Protein AF-S4NM60-F1 (afdb_monomer)

Sequence (120 aa):
AISGRIKKGVDTVASLEGYWDGRIDIKDKRTREESNLLDVAVLRDHRLPRYLVKLEKQQEWESQRLWIKVSEAIHNEDQIVATEQKTIIEEAQRARARNLVTPWVPRLFHRDTGTSLPGG

InterPro domains:
  IPR037239 Oxysterol-binding protein superfamily [SSF144000] (2-115)

Foldseek 3Di:
DDKDFDDDVPDTQKIWDDDPCAWIWIAGPVVRDIDTPDGNVVCVVVPDDDDDDPLVPDDCPDPCNVCVQLVVCVVVVNPVSNVVSVVVSVVVVVVVVVPDPDDDDDPPDDDDPVPDDDDD

Mean predicted aligned error: 6.86 Å

Nearest PDB structures (foldseek):
  8p7a-assembly2_B  TM=8.988E-01  e=2.868E-08  Homo sapiens
  4b2z-assembly1_A  TM=8.507E-01  e=2.917E-05  Saccharomyces cerevisiae
  4ph7-assembly2_B  TM=8.555E-01  e=6.297E-05  Saccharomyces cerevisiae S288C
  3spw-assembly1_A  TM=7.145E-01  e=7.633E-05  Saccharomyces cerev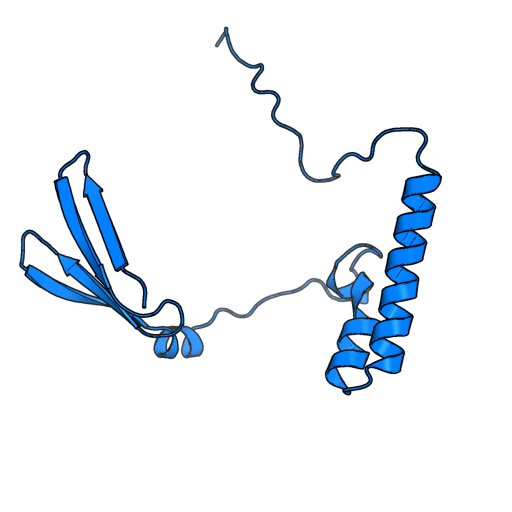isiae S288C
  3aqj-assembly2_R  TM=2.211E-01  e=3.201E+00  Peduovirus P2

Structure (mmCIF, N/CA/C/O backbone):
data_AF-S4NM60-F1
#
_entry.id   AF-S4NM60-F1
#
loop_
_atom_site.group_PDB
_atom_site.id
_atom_site.type_symbol
_atom_site.label_atom_id
_atom_site.label_alt_id
_atom_site.label_comp_id
_atom_site.label_asym_id
_atom_site.label_entity_id
_atom_site.label_seq_id
_atom_site.pdbx_PDB_ins_code
_atom_site.Cartn_x
_atom_site.Cartn_y
_atom_site.Cartn_z
_atom_site.occupancy
_atom_site.B_iso_or_equiv
_atom_site.auth_seq_id
_atom_site.auth_comp_id
_atom_site.auth_asym_id
_atom_site.auth_atom_id
_atom_site.pdbx_PDB_model_num
ATOM 1 N N . ALA A 1 1 ? 0.178 -2.283 18.532 1.00 92.19 1 ALA A N 1
ATOM 2 C CA . ALA A 1 1 ? -1.145 -1.898 19.054 1.00 92.19 1 ALA A CA 1
ATOM 3 C C . ALA A 1 1 ? -1.490 -0.493 18.580 1.00 92.19 1 ALA A C 1
ATOM 5 O O . ALA A 1 1 ? -0.586 0.318 18.403 1.00 92.19 1 ALA A O 1
ATOM 6 N N . ILE A 1 2 ? -2.770 -0.230 18.353 1.00 97.50 2 ILE A N 1
ATOM 7 C CA . ILE A 1 2 ? -3.332 1.077 18.024 1.00 97.50 2 ILE A CA 1
ATOM 8 C C . ILE A 1 2 ? -4.316 1.484 19.117 1.00 97.50 2 ILE A C 1
ATOM 10 O O . ILE A 1 2 ? -4.914 0.630 19.774 1.00 97.50 2 ILE A O 1
ATOM 14 N N . SER A 1 3 ? -4.505 2.788 19.281 1.00 97.44 3 SER A N 1
ATOM 15 C CA . SER A 1 3 ? -5.583 3.335 20.093 1.00 97.44 3 SER A CA 1
ATOM 16 C C . SER A 1 3 ? -6.136 4.609 19.463 1.00 97.44 3 SER A C 1
ATOM 18 O O . SER A 1 3 ? -5.444 5.326 18.737 1.00 97.44 3 SER A O 1
ATOM 20 N N . GLY A 1 4 ? -7.414 4.881 19.704 1.00 97.38 4 GLY A N 1
ATOM 21 C CA . GLY A 1 4 ? -8.129 5.990 19.087 1.00 97.38 4 GLY A CA 1
ATOM 22 C C . GLY A 1 4 ? -9.354 6.409 19.886 1.00 97.38 4 GLY A C 1
ATOM 23 O O . GLY A 1 4 ? -9.808 5.717 20.794 1.00 97.38 4 GLY A O 1
ATOM 24 N N . ARG A 1 5 ? -9.894 7.584 19.558 1.00 97.56 5 ARG A N 1
ATOM 25 C CA . ARG A 1 5 ? -11.107 8.128 20.178 1.00 97.56 5 ARG A CA 1
ATOM 26 C C . ARG A 1 5 ? -12.007 8.727 19.113 1.00 97.56 5 ARG A C 1
ATOM 28 O O . ARG A 1 5 ? -11.543 9.531 18.309 1.00 97.56 5 ARG A O 1
ATOM 35 N N . ILE A 1 6 ? -13.290 8.394 19.164 1.00 97.12 6 ILE A N 1
ATOM 36 C CA . ILE A 1 6 ? -14.326 9.052 18.369 1.00 97.12 6 ILE A CA 1
ATOM 37 C C . ILE A 1 6 ? -14.845 10.228 19.190 1.00 97.12 6 ILE A C 1
ATOM 39 O O . ILE A 1 6 ? -15.182 10.066 20.368 1.00 97.12 6 ILE A O 1
ATOM 43 N N . LYS A 1 7 ? -14.878 11.420 18.588 1.00 96.81 7 LYS A N 1
ATOM 44 C CA . LYS A 1 7 ? -15.296 12.653 19.261 1.00 96.81 7 LYS A CA 1
ATOM 45 C C . LYS A 1 7 ? -16.458 13.334 18.548 1.00 96.81 7 LYS A C 1
ATOM 47 O O . LYS A 1 7 ? -16.496 13.373 17.322 1.00 96.81 7 LYS A O 1
ATOM 52 N N . LYS A 1 8 ? -17.353 13.934 19.332 1.00 96.25 8 LYS A N 1
ATOM 53 C CA . LYS A 1 8 ? -18.352 14.907 18.883 1.00 96.25 8 LYS A CA 1
ATOM 54 C C . LYS A 1 8 ? -17.971 16.263 19.478 1.00 96.25 8 LYS A C 1
ATOM 56 O O . LYS A 1 8 ? -18.195 16.513 20.657 1.00 96.25 8 LYS A O 1
ATOM 61 N N . GLY A 1 9 ? -17.326 17.112 18.679 1.00 94.69 9 GLY A N 1
ATOM 62 C CA . GLY A 1 9 ? -16.677 18.322 19.189 1.00 94.69 9 GLY A CA 1
ATOM 63 C C . GLY A 1 9 ? -15.523 17.968 20.133 1.00 94.69 9 GLY A C 1
ATOM 64 O O . GLY A 1 9 ? -14.595 17.256 19.747 1.00 94.69 9 GLY A O 1
ATOM 65 N N . VAL A 1 10 ? -15.587 18.444 21.377 1.00 93.44 10 VAL A N 1
ATOM 66 C CA . VAL A 1 10 ? -14.587 18.130 22.414 1.00 93.44 10 VAL A CA 1
ATOM 67 C C . VAL A 1 10 ? -14.872 16.813 23.141 1.00 93.44 10 VAL A C 1
ATOM 69 O O . VAL A 1 10 ? -13.951 16.197 23.688 1.00 93.44 10 VAL A O 1
ATOM 72 N N . ASP A 1 11 ? -16.119 16.342 23.098 1.00 95.56 11 ASP A N 1
ATOM 73 C CA . ASP A 1 11 ? -16.566 15.185 23.861 1.00 95.56 11 ASP A CA 1
ATOM 74 C C . ASP A 1 11 ? -16.156 13.884 23.186 1.00 95.56 11 ASP A C 1
ATOM 76 O O . ASP A 1 11 ? -16.466 13.625 22.026 1.00 95.56 11 ASP A O 1
ATOM 80 N N . THR A 1 12 ? -15.465 13.028 23.938 1.00 96.50 12 THR A N 1
ATOM 81 C CA . THR A 1 12 ? -15.185 11.654 23.504 1.00 96.50 12 THR A CA 1
ATOM 82 C C . THR A 1 12 ? -16.429 10.803 23.704 1.00 96.50 12 THR A C 1
ATOM 84 O O . THR A 1 12 ? -16.900 10.695 24.833 1.00 96.50 12 THR A O 1
ATOM 87 N N . VAL A 1 13 ? -16.923 10.189 22.630 1.00 97.56 13 VAL A N 1
ATOM 88 C CA . VAL A 1 13 ? -18.116 9.329 22.647 1.00 97.56 13 VAL A CA 1
ATOM 89 C C . VAL A 1 13 ? -17.762 7.843 22.672 1.00 97.56 13 VAL A C 1
ATOM 91 O O . VAL A 1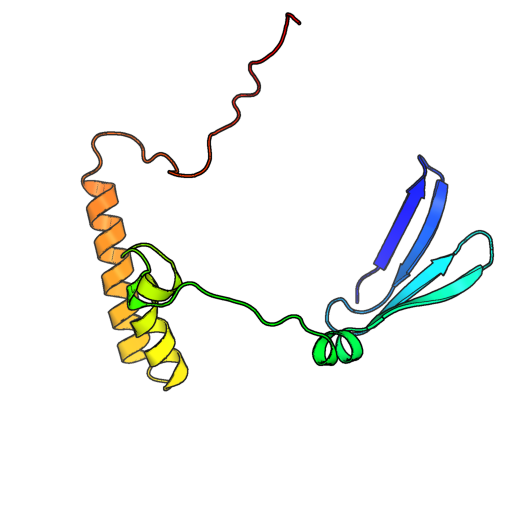 13 ? -18.490 7.064 23.276 1.00 97.56 13 VAL A O 1
ATOM 94 N N . ALA A 1 14 ? -16.615 7.460 22.106 1.00 98.00 14 ALA A N 1
ATOM 95 C CA . ALA A 1 14 ? -16.109 6.092 22.155 1.00 98.00 14 ALA A CA 1
ATOM 96 C C . ALA A 1 14 ? -14.575 6.055 22.111 1.00 98.00 14 ALA A C 1
ATOM 98 O O . ALA A 1 14 ? -13.939 6.982 21.595 1.00 98.00 14 ALA A O 1
ATOM 99 N N . SER A 1 15 ? -13.985 4.982 22.630 1.00 97.94 15 SER A N 1
ATOM 100 C CA . SER A 1 15 ? -12.561 4.660 22.487 1.00 97.94 15 SER A CA 1
ATOM 101 C C . SER A 1 15 ? -12.372 3.369 21.702 1.00 97.94 15 SER A C 1
ATOM 103 O O . SER A 1 15 ? -13.237 2.502 21.713 1.00 97.94 15 SER A O 1
ATOM 105 N N . LEU A 1 16 ? -11.244 3.271 21.010 1.00 97.88 16 LEU A N 1
ATOM 106 C CA . LEU A 1 16 ? -10.865 2.162 20.144 1.00 97.88 16 LEU A CA 1
ATOM 107 C C . LEU A 1 16 ? -9.495 1.679 20.588 1.00 97.88 16 LEU A C 1
ATOM 109 O O . LEU A 1 16 ? -8.602 2.516 20.735 1.00 97.88 16 LEU A O 1
ATOM 113 N N . GLU A 1 17 ? -9.307 0.380 20.759 1.00 97.94 17 GLU A N 1
ATOM 114 C CA . GLU A 1 17 ? -8.011 -0.212 21.101 1.00 97.94 17 GLU A CA 1
ATOM 115 C C . GLU A 1 17 ? -7.848 -1.558 20.391 1.00 97.94 17 GLU A C 1
ATOM 117 O O . GLU A 1 17 ? -8.831 -2.231 20.082 1.00 97.94 17 GLU A O 1
ATOM 122 N N . GLY A 1 18 ? -6.607 -1.941 20.086 1.00 97.62 18 GLY A N 1
ATOM 123 C CA . GLY A 1 18 ? -6.322 -3.251 19.501 1.00 97.62 18 GLY A CA 1
ATOM 124 C C . GLY A 1 18 ? -5.151 -3.253 18.528 1.00 97.62 18 GLY A C 1
ATOM 125 O O . GLY A 1 18 ? -4.147 -2.569 18.733 1.00 97.62 18 GLY A O 1
ATOM 126 N N . TYR A 1 19 ? -5.266 -4.038 17.461 1.00 97.94 19 TYR A N 1
ATOM 127 C CA . TYR A 1 19 ? -4.228 -4.248 16.452 1.00 97.94 19 TYR A CA 1
ATOM 128 C C . TYR A 1 19 ? -4.823 -4.077 15.056 1.00 97.94 19 TYR A C 1
ATOM 130 O O . TYR A 1 19 ? -5.851 -4.669 14.740 1.00 97.94 19 TYR A O 1
ATOM 138 N N . TRP A 1 20 ? -4.184 -3.257 14.219 1.00 95.31 20 TRP A N 1
ATOM 139 C CA . TRP A 1 20 ? -4.685 -2.934 12.877 1.00 95.31 20 TRP A CA 1
ATOM 140 C C . TRP A 1 20 ? -4.706 -4.151 11.935 1.00 95.31 20 TRP A C 1
ATOM 142 O O . TRP A 1 20 ? -5.480 -4.177 10.984 1.00 95.31 20 TRP A O 1
ATOM 152 N N . ASP A 1 21 ? -3.868 -5.147 12.213 1.00 95.25 21 ASP A N 1
ATOM 153 C CA . ASP A 1 21 ? -3.725 -6.427 11.518 1.00 95.25 21 ASP A CA 1
ATOM 154 C C . ASP A 1 21 ? -4.405 -7.596 12.254 1.00 95.25 21 ASP A C 1
ATOM 156 O O . ASP A 1 21 ? -4.296 -8.743 11.826 1.00 95.25 21 ASP A O 1
ATOM 160 N N . GLY A 1 22 ? -5.124 -7.316 13.343 1.00 96.19 22 GLY A N 1
ATOM 161 C CA . GLY A 1 22 ? -5.783 -8.321 14.170 1.00 96.19 22 GLY A CA 1
ATOM 162 C C . GLY A 1 22 ? -7.196 -7.902 14.547 1.00 96.19 22 GLY A C 1
ATOM 163 O O . GLY A 1 22 ? -8.071 -7.759 13.695 1.00 96.19 22 GLY A O 1
ATOM 164 N N . ARG A 1 23 ? -7.428 -7.727 15.846 1.00 97.19 23 ARG A N 1
ATOM 165 C CA . ARG A 1 23 ? -8.725 -7.333 16.391 1.00 97.19 23 ARG A CA 1
ATOM 166 C C . ARG A 1 23 ? -8.683 -5.901 16.911 1.00 97.19 23 ARG A C 1
ATOM 168 O O . ARG A 1 23 ? -7.721 -5.515 17.574 1.00 97.19 23 ARG A O 1
ATOM 175 N N . ILE A 1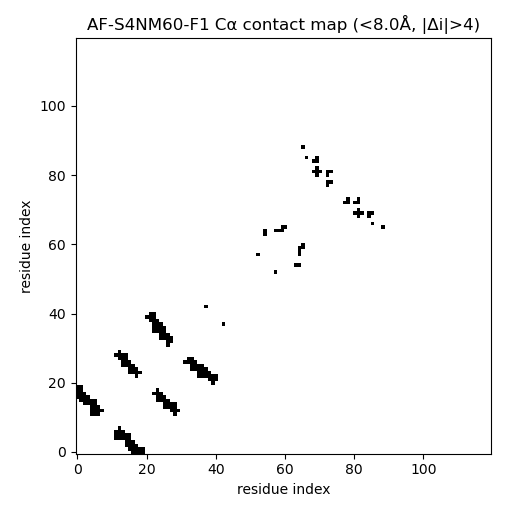 24 ? -9.735 -5.141 16.621 1.00 98.25 24 ILE A N 1
ATOM 176 C CA . ILE A 1 24 ? -9.994 -3.804 17.155 1.00 98.25 24 ILE A CA 1
ATOM 177 C C . ILE A 1 24 ? -11.331 -3.853 17.892 1.00 98.25 24 ILE A C 1
ATOM 179 O O . ILE A 1 24 ? -12.365 -4.176 17.299 1.00 98.25 24 ILE A O 1
ATOM 183 N N . ASP A 1 25 ? -11.309 -3.498 19.169 1.00 98.25 25 ASP A N 1
ATOM 184 C CA . ASP A 1 25 ? -12.500 -3.361 19.998 1.00 98.25 25 ASP A CA 1
ATOM 185 C C . ASP A 1 25 ? -12.865 -1.880 20.156 1.00 98.25 25 ASP A C 1
ATOM 187 O O . ASP A 1 25 ? -12.007 -0.989 20.139 1.00 98.25 25 ASP A O 1
ATOM 191 N N . ILE A 1 26 ? -14.165 -1.612 20.266 1.00 98.25 26 ILE A N 1
ATOM 192 C CA . ILE A 1 26 ? -14.725 -0.285 20.507 1.00 98.25 26 ILE A CA 1
ATOM 193 C C . ILE A 1 26 ? -15.498 -0.286 21.818 1.00 98.25 26 ILE A C 1
ATOM 195 O O . ILE A 1 26 ? -16.305 -1.175 22.088 1.00 98.25 26 ILE A O 1
ATOM 199 N N . LYS A 1 27 ? -15.271 0.755 22.615 1.00 98.19 27 LYS A N 1
ATOM 200 C CA . LYS A 1 27 ? -15.943 0.980 23.887 1.00 98.19 27 LYS A CA 1
ATOM 201 C C . LYS A 1 27 ? -16.750 2.265 23.854 1.00 98.19 27 LYS A C 1
ATOM 203 O O . LYS A 1 27 ? -16.184 3.348 23.683 1.00 98.19 27 LYS A O 1
ATOM 208 N N . ASP A 1 28 ? -18.059 2.154 24.049 1.00 97.19 28 ASP A N 1
ATOM 209 C CA . ASP A 1 28 ? -18.956 3.302 24.177 1.00 97.19 28 ASP A CA 1
ATOM 210 C C . ASP A 1 28 ? -18.755 3.954 25.553 1.00 97.19 28 ASP A C 1
ATOM 212 O O . ASP A 1 28 ? -18.788 3.299 26.596 1.00 97.19 28 ASP A O 1
ATOM 216 N N . LYS A 1 29 ? -18.518 5.269 25.589 1.00 94.81 29 LYS A N 1
ATOM 217 C CA . LYS A 1 29 ? -18.233 5.974 26.848 1.00 94.81 29 LYS A CA 1
ATOM 218 C C . LYS A 1 29 ? -19.486 6.171 27.712 1.00 94.81 29 LYS A C 1
ATOM 220 O O . LYS A 1 29 ? -19.370 6.283 28.933 1.00 94.81 29 LYS A O 1
ATOM 225 N N . ARG A 1 30 ? -20.668 6.252 27.098 1.00 92.00 30 ARG A N 1
ATOM 226 C CA . ARG A 1 30 ? -21.953 6.478 27.770 1.00 92.00 30 ARG A CA 1
ATOM 227 C C . ARG A 1 30 ? -22.490 5.184 28.372 1.00 92.00 30 ARG A C 1
ATOM 229 O O . ARG A 1 30 ? -22.868 5.200 29.539 1.00 92.00 30 ARG A O 1
ATOM 236 N N . THR A 1 31 ? -22.519 4.092 27.608 1.00 94.88 31 THR A N 1
ATOM 237 C CA . THR A 1 31 ? -23.035 2.796 28.092 1.00 94.88 31 THR A CA 1
ATOM 238 C C . THR A 1 31 ? -21.963 1.963 28.793 1.00 94.88 31 THR A C 1
ATOM 240 O O . THR A 1 31 ? -22.296 1.086 29.584 1.00 94.88 31 THR A O 1
ATOM 243 N N . ARG A 1 32 ? -20.675 2.278 28.570 1.00 94.06 32 ARG A N 1
ATOM 244 C CA . ARG A 1 32 ? -19.501 1.487 28.990 1.00 94.06 32 ARG A CA 1
ATOM 245 C C . ARG A 1 32 ? -19.433 0.098 28.356 1.00 94.06 32 ARG A C 1
ATOM 247 O O . ARG A 1 32 ? -18.584 -0.692 28.765 1.00 94.06 32 ARG A O 1
ATOM 254 N N . GLU A 1 33 ? -20.285 -0.177 27.375 1.00 96.19 33 GLU A N 1
ATOM 255 C CA . GLU A 1 33 ? -20.278 -1.429 26.633 1.00 96.19 33 GLU A CA 1
ATOM 256 C C . GLU A 1 33 ? -19.065 -1.486 25.714 1.00 96.19 33 GLU A C 1
ATOM 258 O O . GLU A 1 33 ? -18.656 -0.486 25.120 1.00 96.19 33 GLU A O 1
ATOM 263 N N . GLU A 1 34 ? -18.498 -2.679 25.613 1.00 97.00 34 GLU A N 1
ATOM 264 C CA . GLU A 1 34 ? -17.364 -2.987 24.760 1.00 97.00 34 GLU A CA 1
ATOM 265 C C . GLU A 1 34 ? -17.794 -4.043 23.749 1.00 97.00 34 GLU A C 1
ATOM 267 O O . GLU A 1 34 ? -18.479 -5.009 24.089 1.00 97.00 34 GLU A O 1
ATOM 272 N N . SER A 1 35 ? -17.433 -3.831 22.490 1.00 97.00 35 SER A N 1
ATOM 273 C CA . SER A 1 35 ? -17.819 -4.710 21.393 1.00 97.00 35 SER A CA 1
ATOM 274 C C . SER A 1 35 ? -16.706 -4.800 20.362 1.00 97.00 35 SER A C 1
ATOM 276 O O . SER A 1 35 ? -15.852 -3.916 20.262 1.00 97.00 35 SER A O 1
ATOM 278 N N . ASN A 1 36 ? -16.729 -5.873 19.577 1.00 96.62 36 ASN A N 1
ATOM 279 C CA . ASN A 1 36 ? -15.829 -5.999 18.445 1.00 96.62 36 ASN A CA 1
ATOM 280 C C . ASN A 1 36 ? -16.227 -4.998 17.355 1.00 96.62 36 ASN A C 1
ATOM 282 O O . ASN A 1 36 ? -17.358 -5.031 16.873 1.00 96.62 36 ASN A O 1
ATOM 286 N N . LEU A 1 37 ? -15.295 -4.130 16.961 1.00 96.31 37 LEU A N 1
ATOM 287 C CA . LEU A 1 37 ? -15.496 -3.245 15.816 1.00 96.31 37 LEU A CA 1
ATOM 288 C C . LEU A 1 37 ? -15.027 -3.904 14.523 1.00 96.31 37 LEU A C 1
ATOM 290 O O . LEU A 1 37 ? -15.682 -3.796 13.488 1.00 96.31 37 LEU A O 1
ATOM 294 N N . LEU A 1 38 ? -13.844 -4.511 14.575 1.00 95.62 38 LEU A N 1
ATOM 295 C CA . LEU A 1 38 ? -13.198 -5.113 13.425 1.00 95.62 38 LEU A CA 1
ATOM 296 C C . LEU A 1 38 ? -12.392 -6.324 13.876 1.00 95.62 38 LEU A C 1
ATOM 298 O O . LEU A 1 38 ? -11.627 -6.254 14.837 1.00 95.62 38 LEU A O 1
ATOM 302 N N . ASP A 1 39 ? -12.536 -7.426 13.154 1.00 96.00 39 ASP A N 1
ATOM 303 C CA . ASP A 1 39 ? -11.713 -8.617 13.315 1.00 96.00 39 ASP A CA 1
ATOM 304 C C . ASP A 1 39 ? -11.182 -9.042 11.942 1.00 96.00 39 ASP A C 1
ATOM 306 O O . ASP A 1 39 ? -11.937 -9.467 11.063 1.00 96.00 39 ASP A O 1
ATOM 310 N N . VAL A 1 40 ? -9.872 -8.883 11.733 1.00 95.50 40 VAL A N 1
ATOM 311 C CA . VAL A 1 40 ? -9.209 -9.199 10.461 1.00 95.50 40 VAL A CA 1
ATOM 312 C C . VAL A 1 40 ? -9.350 -10.682 10.105 1.00 95.50 40 VAL A C 1
ATOM 314 O O . VAL A 1 40 ? -9.430 -10.999 8.915 1.00 95.50 40 VAL A O 1
ATOM 317 N N . ALA A 1 41 ? -9.427 -11.585 11.091 1.00 93.12 41 ALA A N 1
ATOM 318 C CA . ALA A 1 41 ? -9.619 -13.008 10.829 1.00 93.12 41 ALA A CA 1
ATOM 319 C C . ALA A 1 41 ? -10.999 -13.264 10.207 1.00 93.12 41 ALA A C 1
ATOM 321 O O . ALA A 1 41 ? -11.084 -13.920 9.172 1.00 93.12 41 ALA A O 1
ATOM 322 N N . VAL A 1 42 ? -12.051 -12.649 10.755 1.00 93.38 42 VAL A N 1
ATOM 323 C CA . VAL A 1 42 ? -13.422 -12.746 10.219 1.00 93.38 42 VAL A CA 1
ATOM 324 C C . VAL A 1 42 ? -13.527 -12.086 8.842 1.00 93.38 42 VAL A C 1
ATOM 326 O O . VAL A 1 42 ? -14.109 -12.639 7.910 1.00 93.38 42 VAL A O 1
ATOM 329 N N . LEU A 1 43 ? -12.923 -10.907 8.666 1.00 92.19 43 LEU A N 1
ATOM 330 C CA . LEU A 1 43 ? -12.956 -10.194 7.385 1.00 92.19 43 LEU A CA 1
ATOM 331 C C . LEU A 1 43 ? -12.248 -10.948 6.255 1.00 92.19 43 LEU A C 1
ATOM 333 O O . LEU A 1 43 ? -12.574 -10.743 5.083 1.00 92.19 43 LEU A O 1
ATOM 337 N N . ARG A 1 44 ? -11.270 -11.804 6.575 1.00 89.69 44 ARG A N 1
ATOM 338 C CA . ARG A 1 44 ? -10.571 -12.617 5.576 1.00 89.69 44 ARG A CA 1
ATOM 339 C C . ARG A 1 44 ? -11.521 -13.591 4.882 1.00 89.69 44 ARG A C 1
ATOM 341 O O . ARG A 1 44 ? -11.415 -13.728 3.663 1.00 89.69 44 ARG A O 1
ATOM 348 N N . ASP A 1 45 ? -12.452 -14.179 5.627 1.00 90.88 45 ASP A N 1
ATOM 349 C CA . ASP A 1 45 ? -13.422 -15.155 5.116 1.00 90.88 45 ASP A CA 1
ATOM 350 C C . ASP A 1 45 ? -14.527 -14.496 4.278 1.00 90.88 45 ASP A C 1
ATOM 352 O O . ASP A 1 45 ? -15.087 -15.110 3.371 1.00 90.88 45 ASP A O 1
ATOM 356 N N . HIS A 1 46 ? -14.791 -13.209 4.517 1.00 90.12 46 HIS A N 1
ATOM 357 C CA . HIS A 1 46 ? -15.796 -12.416 3.801 1.00 90.12 46 HIS A CA 1
ATOM 358 C C . HIS A 1 46 ? -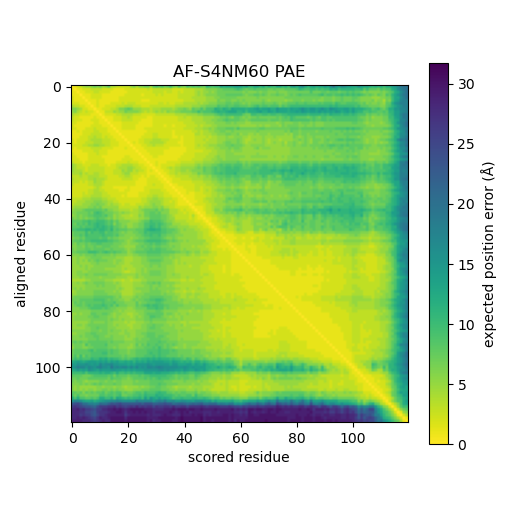15.202 -11.437 2.778 1.00 90.12 46 HIS A C 1
ATOM 360 O O . HIS A 1 46 ? -15.871 -10.497 2.336 1.00 90.12 46 HIS A O 1
ATOM 366 N N . ARG A 1 47 ? -13.936 -11.619 2.388 1.00 91.06 47 ARG A N 1
ATOM 367 C CA . ARG A 1 47 ? -13.263 -10.709 1.458 1.00 91.06 47 ARG A CA 1
ATOM 368 C C . ARG A 1 47 ? -13.943 -10.730 0.087 1.00 91.06 47 ARG A C 1
ATOM 370 O O . ARG A 1 47 ? -14.018 -11.768 -0.566 1.00 91.06 47 ARG A O 1
ATOM 377 N N . LEU A 1 48 ? -14.353 -9.555 -0.391 1.00 92.19 48 LEU A N 1
ATOM 378 C CA . LEU A 1 48 ? -14.907 -9.415 -1.737 1.00 92.19 48 LEU A CA 1
ATOM 379 C C . LEU A 1 48 ? -13.865 -9.783 -2.812 1.00 92.19 48 LEU A C 1
ATOM 381 O O . LEU A 1 48 ? -12.709 -9.347 -2.716 1.00 92.19 48 LEU A O 1
ATOM 385 N N . PRO A 1 49 ? -14.256 -10.531 -3.863 1.00 90.38 49 PRO A N 1
ATOM 386 C CA . PRO A 1 49 ? -13.384 -10.808 -4.995 1.00 90.38 49 PRO A CA 1
ATOM 387 C C . PRO A 1 49 ? -12.935 -9.517 -5.679 1.00 90.38 49 PRO A C 1
ATOM 389 O O . PRO A 1 49 ? -13.741 -8.646 -6.010 1.00 90.38 49 PRO A O 1
ATOM 392 N N . ARG A 1 50 ? -11.630 -9.405 -5.931 1.00 91.00 50 ARG A N 1
ATOM 393 C CA . ARG A 1 50 ? -11.066 -8.307 -6.717 1.00 91.00 50 ARG A CA 1
ATOM 394 C C . ARG A 1 50 ? -11.164 -8.644 -8.201 1.00 91.00 50 ARG A C 1
ATOM 396 O O . ARG A 1 50 ? -10.531 -9.595 -8.652 1.00 91.00 50 ARG A O 1
ATOM 403 N N . TYR A 1 51 ? -11.874 -7.820 -8.963 1.00 90.25 51 TYR A N 1
ATOM 404 C CA . TYR A 1 51 ? -11.897 -7.908 -10.422 1.00 90.25 51 TYR A CA 1
ATOM 405 C C . TYR A 1 51 ? -10.842 -6.983 -11.022 1.00 90.25 51 TYR A C 1
ATOM 407 O O . TYR A 1 51 ? -10.773 -5.803 -10.682 1.00 90.25 51 TYR A O 1
ATOM 415 N N . LEU A 1 52 ? -10.020 -7.528 -11.916 1.00 88.62 52 LEU A N 1
ATOM 416 C CA . LEU A 1 52 ? -9.013 -6.779 -12.659 1.00 88.62 52 LEU A CA 1
ATOM 417 C C . LEU A 1 52 ? -9.312 -6.821 -14.154 1.00 88.62 52 LEU A C 1
ATOM 419 O O . LEU A 1 52 ? -9.861 -7.797 -14.670 1.00 88.62 52 LEU A O 1
ATOM 423 N N . VAL A 1 53 ? -8.909 -5.763 -14.856 1.00 92.06 53 VAL A N 1
ATOM 424 C CA . VAL A 1 53 ? -8.885 -5.755 -16.319 1.00 92.06 53 VAL A CA 1
ATOM 425 C C . VAL A 1 53 ? -7.908 -6.835 -16.786 1.00 9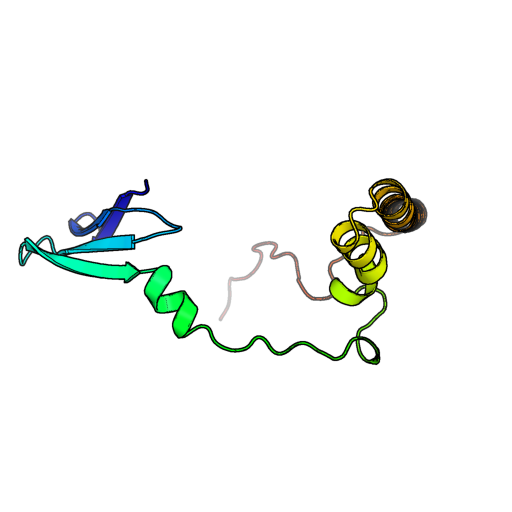2.06 53 VAL A C 1
ATOM 427 O O . VAL A 1 53 ? -6.803 -6.941 -16.257 1.00 92.06 53 VAL A O 1
ATOM 430 N N . LYS A 1 54 ? -8.315 -7.643 -17.772 1.00 94.81 54 LYS A N 1
ATOM 431 C CA . LYS A 1 54 ? -7.455 -8.682 -18.359 1.00 94.81 54 LYS A CA 1
ATOM 432 C C . LYS A 1 54 ? -6.143 -8.079 -18.865 1.00 94.81 54 LYS A C 1
ATOM 434 O O . LYS A 1 54 ? -6.172 -7.001 -19.456 1.00 94.81 54 LYS A O 1
ATOM 439 N N . LEU A 1 55 ? -5.027 -8.782 -18.675 1.00 94.06 55 LEU A N 1
ATOM 440 C CA . LEU A 1 55 ? -3.685 -8.266 -18.963 1.00 94.06 55 LEU A CA 1
ATOM 441 C C . LEU A 1 55 ? -3.535 -7.800 -20.420 1.00 9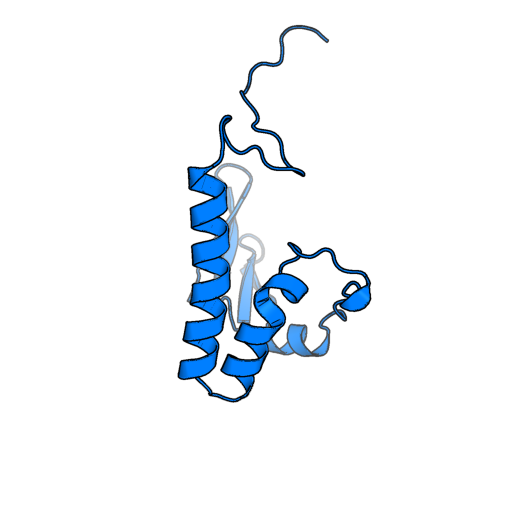4.06 55 LEU A C 1
ATOM 443 O O . LEU A 1 55 ? -2.936 -6.761 -20.681 1.00 94.06 55 LEU A O 1
ATOM 447 N N . GLU A 1 56 ? -4.158 -8.510 -21.361 1.00 94.69 56 GLU A N 1
ATOM 448 C CA . GLU A 1 56 ? -4.101 -8.207 -22.798 1.00 94.69 56 GLU A CA 1
ATOM 449 C C . GLU A 1 56 ? -4.843 -6.911 -23.152 1.00 94.69 56 GLU A C 1
ATOM 451 O O . GLU A 1 56 ? -4.579 -6.298 -24.184 1.00 94.69 56 GLU A O 1
ATOM 456 N N . LYS A 1 57 ? -5.781 -6.489 -22.293 1.00 96.19 57 LYS A N 1
ATOM 457 C CA . LYS A 1 57 ? -6.559 -5.253 -22.445 1.00 96.19 57 LYS A CA 1
ATOM 458 C C . LYS A 1 57 ? -5.951 -4.063 -21.701 1.00 96.19 57 LYS A C 1
ATOM 460 O O . LYS A 1 57 ? -6.403 -2.941 -21.917 1.00 96.19 57 LYS A O 1
ATOM 465 N N . GLN A 1 58 ? -4.967 -4.292 -20.833 1.00 96.75 58 GLN A N 1
ATOM 466 C CA . GLN A 1 58 ? -4.292 -3.222 -20.102 1.00 96.75 58 GLN A CA 1
ATOM 467 C C . GLN A 1 58 ? -3.337 -2.458 -21.012 1.00 96.75 58 GLN A C 1
ATOM 469 O O . GLN A 1 58 ? -2.684 -3.040 -21.876 1.00 96.75 58 GLN A O 1
ATOM 474 N N . GLN A 1 59 ? -3.206 -1.156 -20.799 1.00 94.00 59 GLN A N 1
ATOM 475 C CA . GLN A 1 59 ? -2.216 -0.323 -21.475 1.00 94.00 59 GLN A CA 1
ATOM 476 C C . GLN A 1 59 ? -0.800 -0.604 -20.958 1.00 94.00 59 GLN A C 1
ATOM 478 O O . GLN A 1 59 ? -0.613 -1.082 -19.843 1.00 94.00 59 GLN A O 1
ATOM 483 N N . GLU A 1 60 ? 0.212 -0.266 -21.759 1.00 93.25 60 GLU A N 1
ATOM 484 C CA . GLU A 1 60 ? 1.636 -0.486 -21.443 1.00 93.25 60 GLU A CA 1
ATOM 485 C C . GLU A 1 60 ? 2.045 0.045 -20.053 1.00 93.25 60 GLU A C 1
ATOM 487 O O . GLU A 1 60 ? 2.831 -0.589 -19.357 1.00 93.25 60 GLU A O 1
ATOM 492 N N . TRP A 1 61 ? 1.473 1.179 -19.635 1.00 91.75 61 TRP A N 1
ATOM 493 C CA . TRP A 1 61 ? 1.814 1.883 -18.390 1.00 91.75 61 TRP A CA 1
ATOM 494 C C . TRP A 1 61 ? 0.874 1.573 -17.220 1.00 91.75 61 TRP A C 1
ATOM 496 O O . TRP A 1 61 ? 0.982 2.198 -16.166 1.00 91.75 61 TRP A O 1
ATOM 506 N N . GLU A 1 62 ? -0.059 0.632 -17.382 1.00 95.00 62 GLU A N 1
ATOM 507 C CA . GLU A 1 62 ? -0.834 0.122 -16.251 1.00 95.00 62 GLU A CA 1
ATOM 508 C C . GLU A 1 62 ? 0.037 -0.784 -15.382 1.00 95.00 62 GLU A C 1
ATOM 510 O O . GLU A 1 62 ? 0.807 -1.598 -15.887 1.00 95.00 62 GLU A O 1
ATOM 515 N N . SER A 1 63 ? -0.072 -0.641 -14.059 1.00 95.56 63 SER A N 1
ATOM 516 C CA . SER A 1 63 ? 0.911 -1.186 -13.119 1.00 95.56 63 SER A CA 1
ATOM 517 C C . SER A 1 63 ? 1.120 -2.693 -13.249 1.00 95.56 63 SER A C 1
ATOM 519 O O . SER A 1 63 ? 2.264 -3.134 -13.236 1.00 95.56 63 SER A O 1
ATOM 521 N N . GLN A 1 64 ? 0.053 -3.486 -13.398 1.00 95.31 64 GLN A N 1
ATOM 522 C CA . GLN A 1 64 ? 0.204 -4.937 -13.527 1.00 95.31 64 GLN A CA 1
ATOM 523 C C . GLN A 1 64 ? 0.952 -5.299 -14.815 1.00 95.31 64 GLN A C 1
ATOM 525 O O . GLN A 1 64 ? 1.894 -6.080 -14.747 1.00 95.31 64 GLN A O 1
ATOM 530 N N . ARG A 1 65 ? 0.594 -4.708 -15.964 1.00 96.31 65 ARG A N 1
ATOM 531 C CA . ARG A 1 65 ? 1.299 -4.939 -17.235 1.00 96.31 65 ARG A CA 1
ATOM 532 C C . ARG A 1 65 ? 2.746 -4.447 -17.209 1.00 96.31 65 ARG A C 1
ATOM 534 O O . ARG A 1 65 ? 3.628 -5.172 -17.658 1.00 96.31 65 ARG A O 1
ATOM 541 N N . LEU A 1 66 ? 2.995 -3.257 -16.666 1.00 97.25 66 LEU A N 1
ATOM 542 C CA . LEU A 1 66 ? 4.331 -2.664 -16.598 1.00 97.25 66 LEU A CA 1
ATOM 543 C C . LEU A 1 66 ? 5.289 -3.500 -15.737 1.00 97.25 66 LEU A C 1
ATOM 545 O O . LEU A 1 66 ? 6.444 -3.689 -16.104 1.00 97.25 66 LEU A O 1
ATOM 549 N N . TRP A 1 67 ? 4.804 -4.018 -14.606 1.00 97.75 67 TRP A N 1
ATOM 550 C CA . TRP A 1 67 ? 5.618 -4.720 -13.609 1.00 97.75 67 TRP A CA 1
ATOM 551 C C . TRP A 1 67 ? 5.516 -6.248 -13.675 1.00 97.75 67 TRP A C 1
ATOM 553 O O . TRP A 1 67 ? 6.048 -6.918 -12.787 1.00 97.75 67 TRP A O 1
ATOM 563 N N . ILE A 1 68 ? 4.859 -6.815 -14.696 1.00 97.50 68 ILE A N 1
ATOM 564 C CA . ILE A 1 68 ? 4.572 -8.258 -14.751 1.00 97.50 68 ILE A CA 1
ATOM 565 C C . ILE A 1 68 ? 5.848 -9.100 -14.659 1.00 97.50 68 ILE A C 1
ATOM 567 O O . ILE A 1 68 ? 5.941 -9.959 -13.791 1.00 97.50 68 ILE A O 1
ATOM 571 N N . LYS A 1 69 ? 6.881 -8.763 -15.440 1.00 98.00 69 LYS A N 1
ATOM 572 C CA . LYS A 1 69 ? 8.144 -9.518 -15.474 1.00 98.00 69 LYS A CA 1
ATOM 573 C C . LYS A 1 69 ? 8.924 -9.445 -14.161 1.00 98.00 69 LYS A C 1
ATOM 575 O O . LYS A 1 69 ? 9.537 -10.422 -13.751 1.00 98.00 69 LYS A O 1
ATOM 580 N N . VAL A 1 70 ? 8.890 -8.293 -13.487 1.00 98.44 70 VAL A N 1
ATOM 581 C CA . VAL A 1 70 ? 9.513 -8.126 -12.163 1.00 98.44 70 VAL A CA 1
ATOM 582 C C . VAL A 1 70 ? 8.759 -8.963 -11.132 1.00 98.44 70 VAL A C 1
ATOM 584 O O . VAL A 1 70 ? 9.370 -9.648 -10.322 1.00 98.44 70 VAL A O 1
ATOM 587 N N . SER A 1 71 ? 7.426 -8.929 -11.187 1.00 97.88 71 SER A N 1
ATOM 588 C CA . SER A 1 71 ? 6.557 -9.659 -10.262 1.00 97.88 71 SER A CA 1
ATOM 589 C C . SER A 1 71 ? 6.695 -11.177 -10.430 1.00 97.88 71 SER A C 1
ATOM 591 O O . SER A 1 71 ? 6.760 -11.888 -9.433 1.00 97.88 71 SER A O 1
ATOM 593 N N . GLU A 1 72 ? 6.790 -11.666 -11.670 1.00 98.25 72 GLU A N 1
ATOM 594 C CA . GLU A 1 72 ? 7.053 -13.075 -11.995 1.00 98.25 72 GLU A CA 1
ATOM 595 C C . GLU A 1 72 ? 8.438 -13.523 -11.512 1.00 98.25 72 GLU A C 1
ATOM 597 O O . GLU A 1 72 ? 8.555 -14.575 -10.891 1.00 98.25 72 GLU A O 1
ATOM 602 N N . ALA A 1 73 ? 9.479 -12.710 -11.719 1.00 98.38 73 ALA A N 1
ATOM 603 C CA . ALA A 1 73 ? 10.823 -13.021 -11.233 1.00 98.38 73 ALA A CA 1
ATOM 604 C C . ALA A 1 73 ? 10.888 -13.083 -9.697 1.00 98.38 73 ALA A C 1
ATOM 606 O O . ALA A 1 73 ? 11.453 -14.024 -9.150 1.00 98.38 73 ALA A O 1
ATOM 607 N N . ILE A 1 74 ? 10.243 -12.140 -8.995 1.00 98.31 74 ILE A N 1
ATOM 608 C CA . ILE A 1 74 ? 10.129 -12.168 -7.526 1.00 98.31 74 ILE A CA 1
ATOM 609 C C . ILE A 1 74 ? 9.371 -13.413 -7.060 1.00 98.31 74 ILE A C 1
ATOM 611 O O . ILE A 1 74 ? 9.785 -14.046 -6.092 1.00 98.31 74 ILE A O 1
ATOM 615 N N . HIS A 1 75 ? 8.274 -13.769 -7.734 1.00 98.25 75 HIS A N 1
ATOM 616 C CA . HIS A 1 75 ? 7.501 -14.968 -7.407 1.00 98.25 75 HIS A CA 1
ATOM 617 C C . HIS A 1 75 ? 8.328 -16.252 -7.555 1.00 98.25 75 HIS A C 1
ATOM 619 O O . HIS A 1 75 ? 8.170 -17.168 -6.756 1.00 98.25 75 HIS A O 1
ATOM 625 N N . ASN A 1 76 ? 9.237 -16.284 -8.531 1.00 98.06 76 ASN A N 1
ATOM 626 C CA . ASN A 1 76 ? 10.170 -17.387 -8.764 1.00 98.06 76 ASN A CA 1
ATOM 627 C C . ASN A 1 76 ? 11.465 -17.279 -7.939 1.00 98.06 76 ASN A C 1
ATOM 629 O O . ASN A 1 76 ? 12.399 -18.037 -8.181 1.00 98.06 76 ASN A O 1
ATOM 633 N N . GLU A 1 77 ? 11.542 -16.325 -7.006 1.00 98.06 77 GLU A N 1
ATOM 634 C CA . GLU A 1 77 ? 12.716 -16.051 -6.167 1.00 98.06 77 GLU A CA 1
ATOM 635 C C . GLU A 1 77 ? 14.000 -15.688 -6.953 1.00 98.06 77 GLU A C 1
ATOM 637 O O . GLU A 1 77 ? 15.100 -15.677 -6.399 1.00 98.06 77 GLU A O 1
ATOM 642 N N . ASP A 1 78 ? 13.878 -15.298 -8.227 1.00 98.25 78 ASP A N 1
ATOM 643 C CA . ASP A 1 78 ? 14.996 -14.896 -9.084 1.00 98.25 78 ASP A CA 1
ATOM 644 C C . ASP A 1 78 ? 15.291 -13.395 -8.942 1.00 98.25 78 ASP A C 1
ATOM 646 O O . ASP A 1 78 ? 14.778 -12.533 -9.666 1.00 98.25 78 ASP A O 1
ATOM 650 N N . GLN A 1 79 ? 16.146 -13.072 -7.973 1.00 97.88 79 GLN A N 1
ATOM 651 C CA . GLN A 1 79 ? 16.528 -11.689 -7.678 1.00 97.88 79 GLN A CA 1
ATOM 652 C C . GLN A 1 79 ? 17.350 -11.029 -8.792 1.00 97.88 79 GLN A C 1
ATOM 654 O O . GLN A 1 79 ? 17.307 -9.802 -8.939 1.00 97.88 79 GLN A O 1
ATOM 659 N N . ILE A 1 80 ? 18.091 -11.814 -9.582 1.00 98.31 80 ILE A N 1
ATOM 660 C CA . ILE A 1 80 ? 18.922 -11.290 -10.672 1.00 98.31 80 ILE A CA 1
ATOM 661 C C . ILE A 1 80 ? 18.001 -10.765 -11.770 1.00 98.31 80 ILE A C 1
ATOM 663 O O . ILE A 1 80 ? 18.080 -9.587 -12.132 1.00 98.31 80 ILE A O 1
ATOM 667 N N . VAL A 1 81 ? 17.061 -11.597 -12.223 1.00 98.44 81 VAL A N 1
ATOM 668 C CA . VAL A 1 81 ? 16.090 -11.212 -13.253 1.00 98.44 81 VAL A CA 1
ATOM 669 C C . VAL A 1 81 ? 15.172 -10.099 -12.748 1.00 98.44 81 VAL A C 1
ATOM 671 O O . VAL A 1 81 ? 14.910 -9.146 -13.483 1.00 98.44 81 VAL A O 1
ATOM 674 N N . ALA A 1 82 ? 14.723 -10.145 -11.488 1.00 98.50 82 ALA A N 1
ATOM 675 C CA . ALA A 1 82 ? 13.904 -9.074 -10.915 1.00 98.50 82 ALA A CA 1
ATOM 676 C C . ALA A 1 82 ? 14.621 -7.712 -10.971 1.00 98.50 82 ALA A C 1
ATOM 678 O O . ALA A 1 82 ? 14.024 -6.705 -11.367 1.00 98.50 82 ALA A O 1
ATOM 679 N N . THR A 1 83 ? 15.913 -7.688 -10.628 1.00 98.38 83 THR A N 1
ATOM 680 C CA . THR A 1 83 ? 16.743 -6.475 -10.658 1.00 98.38 83 THR A CA 1
ATOM 681 C C . THR A 1 83 ? 16.966 -5.976 -12.083 1.00 98.38 83 THR A C 1
ATOM 683 O O . THR A 1 83 ? 16.853 -4.773 -12.337 1.00 98.38 83 THR A O 1
ATOM 686 N N . GLU A 1 84 ? 17.229 -6.876 -13.030 1.00 98.50 84 GLU A N 1
ATOM 687 C CA . GLU A 1 84 ? 17.402 -6.526 -14.441 1.00 98.50 84 GLU A CA 1
ATOM 688 C C . GLU A 1 84 ? 16.120 -5.912 -15.022 1.00 98.50 84 GLU A C 1
ATOM 690 O O . GLU A 1 84 ? 16.142 -4.803 -15.562 1.00 98.50 84 GLU A O 1
ATOM 695 N N . GLN A 1 85 ? 14.972 -6.574 -14.841 1.00 98.31 85 GLN A N 1
ATOM 696 C CA . GLN A 1 85 ? 13.688 -6.089 -15.355 1.00 98.31 85 GLN A CA 1
ATOM 697 C C . GLN A 1 85 ? 13.276 -4.759 -14.708 1.00 98.31 85 GLN A C 1
ATOM 699 O O . GLN A 1 85 ? 12.781 -3.864 -15.397 1.00 98.31 85 GLN A O 1
ATOM 704 N N . LYS A 1 86 ? 13.542 -4.579 -13.407 1.00 98.44 86 LYS A N 1
ATOM 705 C CA . LYS A 1 86 ? 13.345 -3.297 -12.717 1.00 98.44 86 LYS A CA 1
ATOM 706 C C . LYS A 1 86 ? 14.219 -2.198 -13.327 1.00 98.44 86 LYS A C 1
ATOM 708 O O . LYS A 1 86 ? 13.719 -1.109 -13.605 1.00 98.44 86 LYS A O 1
ATOM 713 N N . THR A 1 87 ? 15.496 -2.490 -13.573 1.00 98.31 87 THR A N 1
ATOM 714 C CA . THR A 1 87 ? 16.449 -1.542 -14.173 1.00 98.31 87 THR A CA 1
ATOM 715 C C . THR A 1 87 ? 15.982 -1.065 -15.547 1.00 98.31 87 THR A C 1
ATOM 717 O O . THR A 1 87 ? 16.030 0.132 -15.826 1.00 98.31 87 THR A O 1
ATOM 720 N N . ILE A 1 88 ? 15.469 -1.974 -16.382 1.00 97.88 88 ILE A N 1
ATOM 721 C CA . ILE A 1 88 ? 14.933 -1.646 -17.712 1.00 97.88 88 ILE A CA 1
ATOM 722 C C . ILE A 1 88 ? 13.782 -0.634 -17.609 1.00 97.88 88 ILE A C 1
ATOM 724 O O . ILE A 1 88 ? 13.776 0.370 -18.325 1.00 97.88 88 ILE A O 1
ATOM 728 N N . ILE A 1 89 ? 12.825 -0.862 -16.700 1.00 97.62 89 ILE A N 1
ATOM 729 C CA . ILE A 1 89 ? 11.679 0.038 -16.491 1.00 97.62 89 ILE A CA 1
ATOM 730 C C . ILE A 1 89 ? 12.154 1.417 -16.012 1.00 97.62 89 ILE A C 1
ATOM 732 O O . ILE A 1 89 ? 11.717 2.447 -16.531 1.00 97.62 89 ILE A O 1
ATOM 736 N N . GLU A 1 90 ? 13.061 1.453 -15.035 1.00 97.25 90 GLU A N 1
ATOM 737 C CA . GLU A 1 90 ? 13.560 2.699 -14.447 1.00 97.25 90 GLU A CA 1
ATOM 738 C C . GLU A 1 90 ? 14.404 3.520 -15.425 1.00 97.25 90 GLU A C 1
ATOM 740 O O . GLU A 1 90 ? 14.249 4.741 -15.479 1.00 97.25 90 GLU A O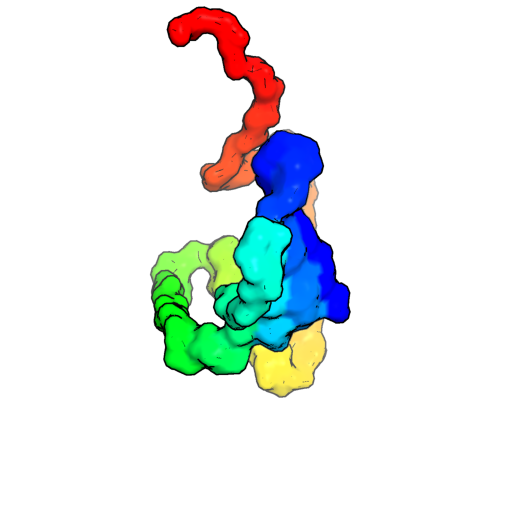 1
ATOM 745 N N . GLU A 1 91 ? 15.264 2.887 -16.228 1.00 97.44 91 GLU A N 1
ATOM 746 C CA . GLU A 1 91 ? 16.055 3.604 -17.233 1.00 97.44 91 GLU A CA 1
ATOM 747 C C . GLU A 1 91 ? 15.175 4.124 -18.374 1.00 97.44 91 GLU A C 1
ATOM 749 O O . GLU A 1 91 ? 15.3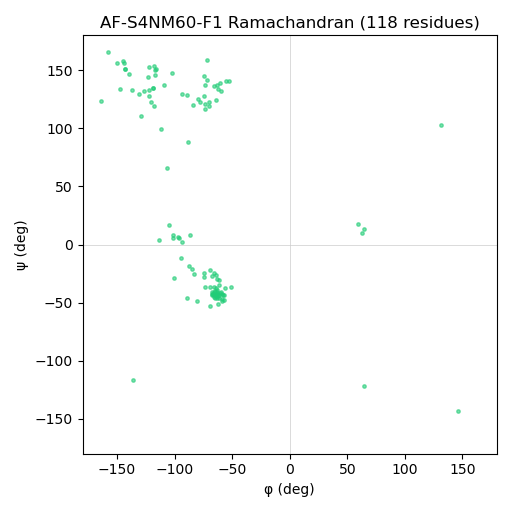68 5.257 -18.817 1.00 97.44 91 GLU A O 1
ATOM 754 N N . ALA A 1 92 ? 14.145 3.378 -18.789 1.00 94.62 92 ALA A N 1
ATOM 755 C CA . ALA A 1 92 ? 13.162 3.872 -19.753 1.00 94.62 92 ALA A CA 1
ATOM 756 C C . ALA A 1 92 ? 12.418 5.114 -19.225 1.00 94.62 92 ALA A C 1
ATOM 758 O O . ALA A 1 92 ? 12.228 6.084 -19.966 1.00 94.62 92 ALA A O 1
ATOM 759 N N . GLN A 1 93 ? 12.040 5.129 -17.941 1.00 93.62 93 GLN A N 1
ATOM 760 C CA . GLN A 1 93 ? 11.433 6.301 -17.298 1.00 93.62 93 GLN A CA 1
ATOM 761 C C . GLN A 1 93 ? 12.415 7.473 -17.184 1.00 93.62 93 GLN A C 1
ATOM 763 O O . GLN A 1 93 ? 12.058 8.613 -17.487 1.00 93.62 93 GLN A O 1
ATOM 768 N N . ARG A 1 94 ? 13.674 7.209 -16.813 1.00 96.19 94 ARG A N 1
ATOM 769 C CA . ARG A 1 94 ? 14.727 8.229 -16.717 1.00 96.19 94 ARG A CA 1
ATOM 770 C C . ARG A 1 94 ? 15.022 8.857 -18.079 1.00 96.19 94 ARG A C 1
ATOM 772 O O . ARG A 1 94 ? 15.127 10.077 -18.179 1.00 96.19 94 ARG A O 1
ATOM 779 N N . ALA A 1 95 ? 15.087 8.051 -19.138 1.00 94.69 95 ALA A N 1
ATOM 780 C CA . ALA A 1 95 ? 15.245 8.525 -20.509 1.00 94.69 95 ALA A CA 1
ATOM 781 C C . ALA A 1 95 ? 14.066 9.396 -20.957 1.00 94.69 95 ALA A C 1
ATOM 783 O O . ALA A 1 95 ? 14.286 10.467 -21.518 1.00 94.69 95 ALA A O 1
ATOM 784 N N . ARG A 1 96 ? 12.823 8.992 -20.658 1.00 91.19 96 ARG A N 1
ATOM 785 C CA . ARG A 1 96 ? 11.636 9.817 -20.936 1.00 91.19 96 ARG A CA 1
ATOM 786 C C . ARG A 1 96 ? 11.717 11.158 -20.228 1.00 91.19 96 ARG A C 1
ATOM 788 O O . ARG A 1 96 ? 11.552 12.173 -20.887 1.00 91.19 96 ARG A O 1
ATOM 795 N N . ALA A 1 97 ? 12.035 11.161 -18.935 1.00 92.12 97 ALA A N 1
ATOM 796 C CA . ALA A 1 97 ? 12.154 12.383 -18.146 1.00 92.12 97 ALA A CA 1
ATOM 797 C C . ALA A 1 97 ? 13.226 13.340 -18.695 1.00 92.12 97 ALA A C 1
ATOM 799 O O . ALA A 1 97 ? 12.973 14.538 -18.776 1.00 92.12 97 ALA A O 1
ATOM 800 N N . ARG A 1 98 ? 14.387 12.824 -19.130 1.00 93.62 98 ARG A N 1
ATOM 801 C CA . ARG A 1 98 ? 15.449 13.634 -19.763 1.00 93.62 98 ARG A CA 1
ATOM 802 C C . ARG A 1 98 ? 15.012 14.282 -21.081 1.00 93.62 98 ARG A C 1
ATOM 804 O O . ARG A 1 98 ? 15.508 15.349 -21.414 1.00 93.62 98 ARG A O 1
ATOM 811 N N . ASN A 1 99 ? 14.098 13.646 -21.814 1.00 92.81 99 ASN A N 1
ATOM 812 C CA . ASN A 1 99 ? 13.619 14.112 -23.118 1.00 92.81 99 ASN A CA 1
ATOM 813 C C . ASN A 1 99 ? 12.345 14.973 -23.031 1.00 92.81 99 ASN A C 1
ATOM 815 O O . ASN A 1 99 ? 11.806 15.375 -24.063 1.00 92.81 99 ASN A O 1
ATOM 819 N N . LEU A 1 100 ? 11.830 15.241 -21.827 1.00 90.25 100 LEU A N 1
ATOM 820 C CA . LEU A 1 100 ? 10.668 16.105 -21.652 1.00 90.25 100 LEU A CA 1
ATOM 821 C C . LEU A 1 100 ? 11.051 17.571 -21.880 1.00 90.25 100 LEU A C 1
ATOM 823 O O . LEU A 1 100 ? 11.876 18.132 -21.167 1.00 90.25 100 LEU A O 1
ATOM 827 N N . VAL A 1 101 ? 10.391 18.204 -22.850 1.00 87.75 101 VAL A N 1
ATOM 828 C CA . VAL A 1 101 ? 10.512 19.651 -23.114 1.00 87.75 101 VAL A CA 1
ATOM 829 C C . VAL A 1 101 ? 9.594 20.462 -22.189 1.00 87.75 101 VAL A C 1
ATOM 831 O O . VAL A 1 101 ? 9.860 21.622 -21.891 1.00 87.75 101 VAL A O 1
ATOM 834 N N . THR A 1 102 ? 8.518 19.842 -21.702 1.00 88.50 102 THR A N 1
ATOM 835 C CA . THR A 1 102 ? 7.549 20.442 -20.778 1.00 88.50 102 THR A CA 1
ATOM 836 C C . THR A 1 102 ? 7.444 19.621 -19.495 1.00 88.50 102 THR A C 1
ATOM 838 O O . THR A 1 102 ? 7.633 18.403 -19.544 1.00 88.50 102 THR A O 1
ATOM 841 N N . PRO A 1 103 ? 7.077 20.234 -18.354 1.00 89.25 103 PRO A N 1
ATOM 842 C CA . PRO A 1 103 ? 6.823 19.496 -17.122 1.00 89.25 103 PRO A CA 1
ATOM 843 C C . PRO A 1 103 ? 5.811 18.365 -17.329 1.00 89.25 103 PRO A C 1
ATOM 845 O O . PRO A 1 103 ? 4.821 18.525 -18.046 1.00 89.25 103 PRO A O 1
ATOM 848 N N . TRP A 1 104 ? 6.051 17.223 -16.687 1.00 90.94 104 TRP A N 1
ATOM 849 C CA . TRP A 1 104 ? 5.098 16.117 -16.689 1.00 90.94 104 TRP A CA 1
ATOM 850 C C . TRP A 1 104 ? 3.812 16.514 -15.950 1.00 90.94 104 TRP A C 1
ATOM 852 O O . TRP A 1 104 ? 3.869 17.099 -14.867 1.00 90.94 104 TRP A O 1
ATOM 862 N N . VAL A 1 105 ? 2.656 16.163 -16.520 1.00 91.56 105 VAL A N 1
ATOM 863 C CA . VAL A 1 105 ? 1.330 16.425 -15.942 1.00 91.56 105 VAL A CA 1
ATOM 864 C C . VAL A 1 105 ? 0.586 15.095 -15.763 1.00 91.56 105 VAL A C 1
ATOM 866 O O . VAL A 1 105 ? 0.562 14.289 -16.700 1.00 91.56 105 VAL A O 1
ATOM 869 N N . PRO A 1 106 ? -0.034 14.833 -14.595 1.00 93.69 106 PRO A N 1
ATOM 870 C CA . PRO A 1 106 ? -0.825 13.625 -14.390 1.00 93.69 106 PRO A CA 1
ATOM 871 C C . PRO A 1 106 ? -2.004 13.536 -15.365 1.00 93.69 106 PRO A C 1
ATOM 873 O O . PRO A 1 106 ? -2.706 14.512 -15.605 1.00 93.69 106 PRO A O 1
ATOM 876 N N . ARG A 1 107 ? -2.270 12.334 -15.890 1.00 93.06 107 ARG A N 1
ATOM 877 C CA . ARG A 1 107 ? -3.361 12.113 -16.857 1.00 93.06 107 ARG A CA 1
ATOM 878 C C . ARG A 1 107 ? -4.758 12.158 -16.232 1.00 93.06 107 ARG A C 1
ATOM 880 O O . ARG A 1 107 ? -5.702 12.565 -16.892 1.00 93.06 107 ARG A O 1
ATOM 887 N N . LEU A 1 108 ? -4.897 11.650 -15.007 1.00 95.62 108 LEU A N 1
ATOM 888 C CA . LEU A 1 108 ? -6.197 11.389 -14.365 1.00 95.62 108 LEU A CA 1
ATOM 889 C C . LEU A 1 108 ? -6.458 12.282 -13.145 1.00 95.62 108 LEU A C 1
ATOM 891 O O . LEU A 1 108 ? -7.457 12.101 -12.459 1.00 95.62 108 LEU A O 1
ATOM 895 N N . PHE A 1 109 ? -5.549 13.213 -12.857 1.00 95.00 109 PHE A N 1
ATOM 896 C CA . PHE A 1 109 ? -5.626 14.099 -11.702 1.00 95.00 109 PHE A CA 1
ATOM 897 C C . PHE A 1 109 ? -5.181 15.501 -12.097 1.00 95.00 109 PHE A C 1
ATOM 899 O O . PHE A 1 109 ? -4.266 15.667 -12.903 1.00 95.00 109 PHE A O 1
ATOM 906 N N . HIS A 1 110 ? -5.788 16.502 -11.473 1.00 92.19 110 HIS A N 1
ATOM 907 C CA . HIS A 1 110 ? -5.411 17.898 -11.639 1.00 92.19 110 HIS A CA 1
ATOM 908 C C . HIS A 1 110 ? -4.925 18.459 -10.310 1.00 92.19 110 HIS A C 1
ATOM 910 O O . HIS A 1 110 ? -5.400 18.071 -9.243 1.00 92.19 110 HIS A O 1
ATOM 916 N N . ARG A 1 111 ? -3.953 19.369 -10.382 1.00 90.31 111 ARG A N 1
ATOM 917 C CA . ARG A 1 111 ? -3.504 20.111 -9.210 1.00 90.31 111 ARG A CA 1
ATOM 918 C C . ARG A 1 111 ? -4.577 21.134 -8.858 1.00 90.31 111 ARG A C 1
ATOM 920 O O . ARG A 1 111 ? -4.811 22.049 -9.641 1.00 90.31 111 ARG A O 1
ATOM 927 N N . ASP A 1 112 ? -5.176 20.993 -7.684 1.00 88.12 112 ASP A N 1
ATOM 928 C CA . ASP A 1 112 ? -5.991 22.056 -7.109 1.00 88.12 112 ASP A CA 1
ATOM 929 C C . ASP A 1 112 ? -5.068 23.207 -6.673 1.00 88.12 112 ASP A C 1
ATOM 931 O O . ASP A 1 112 ? -4.135 23.018 -5.887 1.00 88.12 112 ASP A O 1
ATOM 935 N N . THR A 1 113 ? -5.269 24.386 -7.259 1.00 83.19 113 THR A N 1
ATOM 936 C CA . THR A 1 113 ? -4.521 25.610 -6.942 1.00 83.19 113 THR A CA 1
ATOM 937 C C . THR A 1 113 ? -5.257 26.497 -5.938 1.00 83.19 113 THR A C 1
ATOM 939 O O . THR A 1 113 ? -4.800 27.606 -5.665 1.00 83.19 113 THR A O 1
ATOM 942 N N . GLY A 1 114 ? -6.392 26.047 -5.387 1.00 71.44 114 GLY A N 1
ATOM 943 C CA . GLY A 1 114 ? -7.160 26.771 -4.374 1.00 71.44 114 GLY A CA 1
ATOM 944 C C . GLY A 1 114 ? -7.758 28.096 -4.858 1.00 71.44 114 GLY A C 1
ATOM 945 O O . GLY A 1 114 ? -8.194 28.901 -4.041 1.00 71.44 114 GLY A O 1
ATOM 946 N N . THR A 1 115 ? -7.772 28.354 -6.172 1.00 62.31 115 THR A N 1
ATOM 947 C CA . THR A 1 115 ? -8.268 29.615 -6.751 1.00 62.31 115 THR A CA 1
ATOM 948 C C . THR A 1 115 ? -9.625 29.416 -7.433 1.00 62.31 115 THR A C 1
ATOM 950 O O . THR A 1 115 ? -9.754 29.535 -8.645 1.00 62.31 115 THR A O 1
ATOM 953 N N . SER A 1 116 ? -10.643 29.104 -6.631 1.00 53.03 116 SER A N 1
ATOM 954 C CA . SER A 1 116 ? -12.064 29.412 -6.875 1.00 53.03 116 SER A CA 1
ATOM 955 C C . SER A 1 116 ? -12.792 29.245 -5.531 1.00 53.03 116 SER A C 1
ATOM 957 O O . SER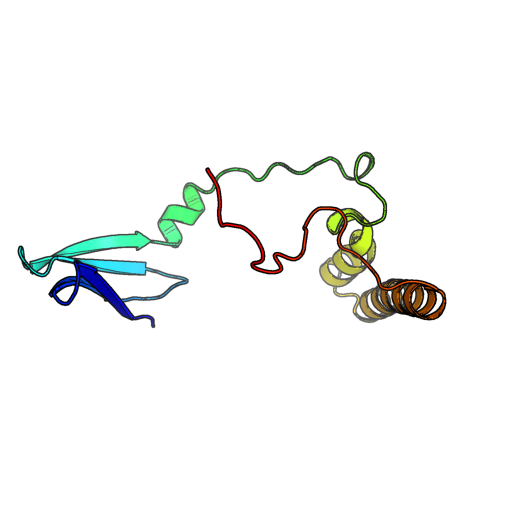 A 1 116 ? -12.661 28.186 -4.924 1.00 53.03 116 SER A O 1
ATOM 959 N N . LEU A 1 117 ? -13.509 30.226 -4.966 1.00 47.47 117 LEU A N 1
ATOM 960 C CA . LEU A 1 117 ? -14.412 31.214 -5.582 1.00 47.47 117 LEU A CA 1
ATOM 961 C C . LEU A 1 117 ? -14.338 32.600 -4.893 1.00 47.47 117 LEU A C 1
ATOM 963 O O . LEU A 1 117 ? -14.083 32.682 -3.692 1.00 47.47 117 LEU A O 1
ATOM 967 N N . PRO A 1 118 ? -14.708 33.676 -5.611 1.00 46.16 118 PRO A N 1
ATOM 968 C CA . PRO A 1 118 ? -15.964 34.334 -5.250 1.00 46.16 118 PRO A CA 1
ATOM 969 C C . PRO A 1 118 ? -16.925 34.379 -6.446 1.00 46.16 118 PRO A C 1
ATOM 971 O O . PRO A 1 118 ? -16.565 34.870 -7.512 1.00 46.16 118 PRO A O 1
ATOM 974 N N . GLY A 1 119 ? -18.158 33.902 -6.250 1.00 51.84 119 GLY A N 1
ATOM 975 C CA . GLY A 1 119 ? -19.283 34.150 -7.159 1.00 51.84 119 GLY A CA 1
ATOM 976 C C . GLY A 1 119 ? -20.072 32.899 -7.538 1.00 51.84 119 GLY A C 1
ATOM 977 O O . GLY A 1 119 ? -19.632 32.132 -8.392 1.00 51.84 119 GLY A O 1
ATOM 978 N N . GLY A 1 120 ? -21.242 32.746 -6.914 1.00 40.41 120 GLY A N 1
ATOM 979 C CA . GLY A 1 120 ? -22.238 31.700 -7.140 1.00 40.41 120 GLY A CA 1
ATOM 980 C C . GLY A 1 120 ? -23.070 31.481 -5.891 1.00 40.41 120 GLY A C 1
ATOM 981 O O . GLY A 1 120 ? -22.873 30.417 -5.272 1.00 40.41 120 GLY A O 1
#

Radius of gyration: 23.79 Å; Cα contacts (8 Å, |Δi|>4): 107; chains: 1; bounding box: 42×52×52 Å

pLDDT: mean 92.67, std 10.54, range [40.41, 98.5]

Secondary structure (DSSP, 8-state):
-EEEEEEETTEEEEEEEE-TTSEEEEEETTT--EEEEEEHHHHHHTPPPPP---GGGS-TTSHHHHHHHHHHHHHTT-HHHHHHHHHHHHHHHHHHHHT-SS----SS-----S---S--

Solvent-accessible surface area (backbone atoms only — not comparable to full-atom values): 7514 Å² total; per-residue (Å²): 121,48,74,50,70,46,62,64,85,88,45,68,51,30,39,36,42,37,31,97,86,38,47,28,37,35,32,36,63,86,82,64,49,72,45,82,72,45,45,45,73,63,48,62,82,68,56,77,86,85,86,73,81,56,70,90,77,51,52,76,84,36,67,69,62,58,41,40,67,30,52,53,22,53,75,70,68,34,63,67,58,21,50,52,49,47,48,54,55,51,50,55,51,52,53,50,61,72,67,51,90,61,86,90,74,66,91,91,59,78,86,83,80,82,86,76,83,91,87,134

Organism: NCBI:txid116150